Protein AF-A0A8H8M0U7-F1 (afdb_monomer_lite)

Structure (mmCIF, N/CA/C/O backbone):
data_AF-A0A8H8M0U7-F1
#
_entry.id   AF-A0A8H8M0U7-F1
#
loop_
_atom_site.group_PDB
_atom_site.id
_atom_site.type_symbol
_atom_site.label_atom_id
_atom_site.label_alt_id
_atom_site.label_comp_id
_atom_site.label_asym_id
_atom_site.label_entity_id
_atom_site.label_seq_id
_atom_site.pdbx_PDB_ins_code
_atom_site.Cartn_x
_atom_site.Cartn_y
_atom_site.Cartn_z
_atom_site.occupancy
_atom_site.B_iso_or_equiv
_atom_site.auth_seq_id
_atom_site.auth_comp_id
_atom_site.auth_asym_id
_atom_site.auth_atom_id
_atom_site.pdbx_PDB_model_num
ATOM 1 N N . MET A 1 1 ? 46.063 11.164 -70.840 1.00 46.41 1 MET A N 1
ATOM 2 C CA . MET A 1 1 ? 44.599 11.047 -70.682 1.00 46.41 1 MET A CA 1
ATOM 3 C C . MET A 1 1 ? 44.323 9.929 -69.685 1.00 46.41 1 MET A C 1
ATOM 5 O O . MET A 1 1 ? 44.487 8.774 -70.042 1.00 46.41 1 MET A O 1
ATOM 9 N N . ARG A 1 2 ? 44.045 10.262 -68.418 1.00 46.09 2 ARG A N 1
ATOM 10 C CA . ARG A 1 2 ? 43.542 9.325 -67.394 1.00 46.09 2 ARG A CA 1
ATOM 11 C C . ARG A 1 2 ? 43.001 10.149 -66.220 1.00 46.09 2 ARG A C 1
ATOM 13 O O . ARG A 1 2 ? 43.691 10.387 -65.239 1.00 46.09 2 ARG A O 1
ATOM 20 N N . PHE A 1 3 ? 41.782 10.656 -66.390 1.00 50.16 3 PHE A N 1
ATOM 21 C CA . PHE A 1 3 ? 40.963 11.171 -65.295 1.00 50.16 3 PHE A CA 1
ATOM 22 C C . PHE A 1 3 ? 40.108 10.006 -64.808 1.00 50.16 3 PHE A C 1
ATOM 24 O O . PHE A 1 3 ? 39.284 9.485 -65.557 1.00 50.16 3 PHE A O 1
ATOM 31 N N . SER A 1 4 ? 40.326 9.539 -63.587 1.00 57.41 4 SER A N 1
ATOM 32 C CA . SER A 1 4 ? 39.432 8.576 -62.945 1.00 57.41 4 SER A CA 1
ATOM 33 C C . SER A 1 4 ? 39.513 8.789 -61.449 1.00 57.41 4 SER A C 1
ATOM 35 O O . SER A 1 4 ? 40.546 8.501 -60.861 1.00 57.41 4 SER A O 1
ATOM 37 N N . LEU A 1 5 ? 38.443 9.335 -60.874 1.00 50.62 5 LEU A N 1
ATOM 38 C CA . LEU A 1 5 ? 38.157 9.350 -59.438 1.00 50.62 5 LEU A CA 1
ATOM 39 C C . LEU A 1 5 ? 36.692 9.776 -59.253 1.00 50.62 5 LEU A C 1
ATOM 41 O O . LEU A 1 5 ? 36.382 10.888 -58.842 1.00 50.62 5 LEU A O 1
ATOM 45 N N . THR A 1 6 ? 35.767 8.888 -59.605 1.00 53.81 6 THR A N 1
ATOM 46 C CA . THR A 1 6 ? 34.385 8.938 -59.115 1.00 53.81 6 THR A CA 1
ATOM 47 C C . THR A 1 6 ? 34.288 7.999 -57.921 1.00 53.81 6 THR A C 1
ATOM 49 O O . THR A 1 6 ? 34.063 6.803 -58.070 1.00 53.81 6 THR A O 1
ATOM 52 N N . ALA A 1 7 ? 34.491 8.539 -56.722 1.00 56.22 7 ALA A N 1
ATOM 53 C CA . ALA A 1 7 ? 34.173 7.854 -55.476 1.00 56.22 7 ALA A CA 1
ATOM 54 C C . ALA A 1 7 ? 32.871 8.451 -54.929 1.00 56.22 7 ALA A C 1
ATOM 56 O O . ALA A 1 7 ? 32.883 9.473 -54.247 1.00 56.22 7 ALA A O 1
ATOM 57 N N . VAL A 1 8 ? 31.735 7.840 -55.273 1.00 57.41 8 VAL A N 1
ATOM 58 C CA . VAL A 1 8 ? 30.441 8.146 -54.647 1.00 57.41 8 VAL A CA 1
ATOM 59 C C . VAL A 1 8 ? 30.289 7.205 -53.453 1.00 57.41 8 VAL A C 1
ATOM 61 O O . VAL A 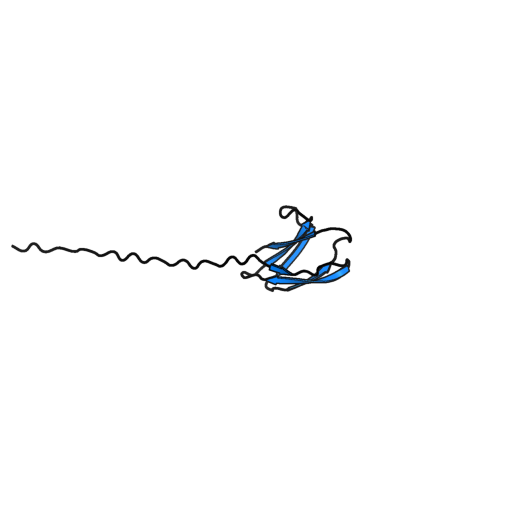1 8 ? 30.008 6.021 -53.615 1.00 57.41 8 VAL A O 1
ATOM 64 N N . LEU A 1 9 ? 30.535 7.726 -52.250 1.00 53.66 9 LEU A N 1
ATOM 65 C CA . LEU A 1 9 ? 30.289 7.030 -50.986 1.00 53.66 9 LEU A CA 1
ATOM 66 C C . LEU A 1 9 ? 28.791 7.098 -50.658 1.00 53.66 9 LEU A C 1
ATOM 68 O O . LEU A 1 9 ? 28.253 8.167 -50.378 1.00 53.66 9 LEU A O 1
ATOM 72 N N . VAL A 1 10 ? 28.119 5.948 -50.704 1.00 56.88 10 VAL A N 1
ATOM 73 C CA . VAL A 1 10 ? 26.728 5.784 -50.265 1.00 56.88 10 VAL A CA 1
ATOM 74 C C . VAL A 1 10 ? 26.707 5.700 -48.738 1.00 56.88 10 VAL A C 1
ATOM 76 O O . VAL A 1 10 ? 27.268 4.778 -48.151 1.00 56.88 10 VAL A O 1
ATOM 79 N N . ILE A 1 11 ? 26.063 6.669 -48.091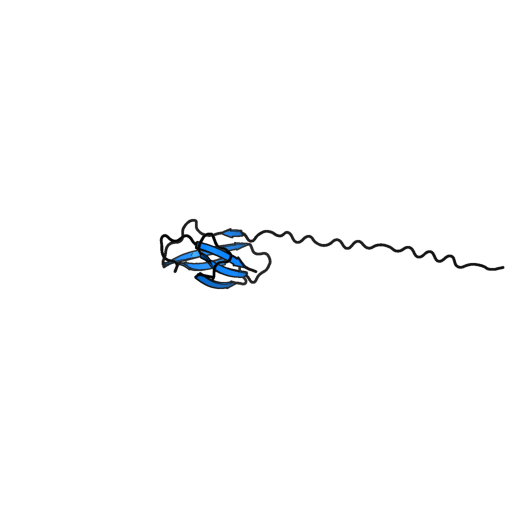 1.00 61.59 11 ILE A N 1
ATOM 80 C CA . ILE A 1 11 ? 25.857 6.708 -46.638 1.00 61.59 11 ILE A CA 1
ATOM 81 C C . ILE A 1 11 ? 24.591 5.905 -46.314 1.00 61.59 11 ILE A C 1
ATOM 83 O O . ILE A 1 11 ? 23.483 6.331 -46.635 1.00 61.59 11 ILE A O 1
ATOM 87 N N . ALA A 1 12 ? 24.744 4.727 -45.709 1.00 57.78 12 ALA A N 1
ATOM 88 C CA . ALA A 1 12 ? 23.623 3.929 -45.220 1.00 57.78 12 ALA A CA 1
ATOM 89 C C . ALA A 1 12 ? 23.218 4.414 -43.818 1.00 57.78 12 ALA A C 1
ATOM 91 O O . ALA A 1 12 ? 23.910 4.164 -42.831 1.00 57.78 12 ALA A O 1
ATOM 92 N N . SER A 1 13 ? 22.099 5.131 -43.730 1.00 59.41 13 SER A N 1
ATOM 93 C CA . SER A 1 13 ? 21.521 5.597 -42.467 1.00 59.41 13 SER A CA 1
ATOM 94 C C . SER A 1 13 ? 20.929 4.415 -41.691 1.00 59.41 13 SER A C 1
ATOM 96 O O . SER A 1 13 ? 19.821 3.967 -41.980 1.00 59.41 13 SER A O 1
ATOM 98 N N . VAL A 1 14 ? 21.653 3.894 -40.699 1.00 65.75 14 VAL A N 1
ATOM 99 C CA . VAL A 1 14 ? 21.120 2.876 -39.780 1.00 65.75 14 VAL A CA 1
ATOM 100 C C . VAL A 1 14 ? 20.162 3.558 -38.801 1.00 65.75 14 VAL A C 1
ATOM 102 O O . VAL A 1 14 ? 20.581 4.239 -37.866 1.00 65.75 14 VAL A O 1
ATOM 105 N N . ALA A 1 15 ? 18.857 3.396 -39.023 1.00 64.38 15 ALA A N 1
ATOM 106 C CA . ALA A 1 15 ? 17.833 3.828 -38.080 1.00 64.38 15 ALA A CA 1
ATOM 107 C C . ALA A 1 15 ? 17.827 2.884 -36.865 1.00 64.38 15 ALA A C 1
ATOM 109 O O . ALA A 1 15 ? 17.365 1.747 -36.941 1.00 64.38 15 ALA A O 1
ATOM 110 N N . LEU A 1 16 ? 18.358 3.352 -35.734 1.00 66.69 16 LEU A N 1
ATOM 111 C CA . LEU A 1 16 ? 18.281 2.646 -34.456 1.00 66.69 16 LEU A CA 1
ATOM 112 C C . LEU A 1 16 ? 16.820 2.622 -33.981 1.00 66.69 16 LEU A C 1
ATOM 114 O O . LEU A 1 16 ? 16.297 3.633 -33.506 1.00 66.69 16 LEU A O 1
ATOM 118 N N . ALA A 1 17 ? 16.158 1.469 -34.098 1.00 61.19 17 ALA A N 1
ATOM 119 C CA . ALA A 1 17 ? 14.872 1.227 -33.456 1.00 61.19 17 ALA A CA 1
ATOM 120 C C . ALA A 1 17 ? 15.054 1.325 -31.932 1.00 61.19 17 ALA A C 1
ATOM 122 O O . ALA A 1 17 ? 15.715 0.493 -31.310 1.00 61.19 17 ALA A O 1
ATOM 123 N N . ARG A 1 18 ? 14.507 2.382 -31.323 1.00 63.66 18 ARG A N 1
ATOM 124 C CA . ARG A 1 18 ? 14.512 2.560 -29.866 1.00 63.66 18 ARG A CA 1
ATOM 125 C C . ARG A 1 18 ? 13.462 1.618 -29.271 1.00 63.66 18 ARG A C 1
ATOM 127 O O . ARG A 1 18 ? 12.297 1.752 -29.643 1.00 63.66 18 ARG A O 1
ATOM 134 N N . PRO A 1 19 ? 13.813 0.703 -28.351 1.00 60.66 19 PRO A N 1
ATOM 135 C CA . PRO A 1 19 ? 12.802 -0.078 -27.656 1.00 60.66 19 PRO A CA 1
ATOM 136 C C . PRO A 1 19 ? 11.930 0.878 -26.837 1.00 60.66 19 PRO A C 1
ATOM 138 O O . PRO A 1 19 ? 12.409 1.559 -25.927 1.00 60.66 19 PRO A O 1
ATOM 141 N N . THR A 1 20 ? 10.645 0.957 -27.170 1.00 58.81 20 THR A N 1
ATOM 142 C CA . THR A 1 20 ? 9.653 1.643 -26.344 1.00 58.81 20 THR A CA 1
ATOM 143 C C . THR A 1 20 ? 9.472 0.822 -25.073 1.00 58.81 20 THR A C 1
ATOM 145 O O . THR A 1 20 ? 8.895 -0.265 -25.107 1.00 58.81 20 THR A O 1
ATOM 148 N N . ARG A 1 21 ? 9.996 1.306 -23.943 1.00 57.28 21 ARG A N 1
ATOM 149 C CA . ARG A 1 21 ? 9.667 0.730 -22.635 1.00 57.28 21 ARG A CA 1
ATOM 150 C C . ARG A 1 21 ? 8.171 0.947 -22.413 1.00 57.28 21 ARG A C 1
ATOM 152 O O . ARG A 1 21 ? 7.735 2.093 -22.348 1.00 57.28 21 ARG A O 1
ATOM 159 N N . SER A 1 22 ? 7.399 -0.135 -22.333 1.00 56.34 22 SER A N 1
ATOM 160 C CA . SER A 1 22 ? 6.010 -0.067 -21.877 1.00 56.34 22 SER A CA 1
ATOM 161 C C . SER A 1 22 ? 6.029 0.458 -20.445 1.00 56.34 22 SER A C 1
ATOM 163 O O . SER A 1 22 ? 6.473 -0.244 -19.533 1.00 56.34 22 SER A O 1
ATOM 165 N N . VAL A 1 23 ? 5.610 1.708 -20.250 1.00 56.75 23 VAL A N 1
ATOM 166 C CA . VAL A 1 23 ? 5.330 2.247 -18.918 1.00 56.75 23 VAL A CA 1
ATOM 167 C C . VAL A 1 23 ? 4.015 1.610 -18.490 1.00 56.75 23 VAL A C 1
ATOM 169 O O . VAL A 1 23 ? 2.944 2.161 -18.704 1.00 56.75 23 VAL A O 1
ATOM 172 N N . ASN A 1 24 ? 4.081 0.386 -17.966 1.00 60.25 24 ASN A N 1
ATOM 173 C CA . ASN A 1 24 ? 2.989 -0.082 -17.129 1.00 60.25 24 ASN A CA 1
ATOM 174 C C . ASN A 1 24 ? 3.099 0.706 -15.833 1.00 60.25 24 ASN A C 1
ATOM 176 O O . ASN A 1 24 ? 4.092 0.560 -15.114 1.00 60.25 24 ASN A O 1
ATOM 180 N N . ASP A 1 25 ? 2.094 1.530 -15.557 1.00 65.38 25 ASP A N 1
ATOM 181 C CA . ASP A 1 25 ? 1.964 2.155 -14.253 1.00 65.38 25 ASP A CA 1
ATOM 182 C C . ASP A 1 25 ? 1.979 1.065 -13.173 1.00 65.38 25 ASP A C 1
ATOM 184 O O . ASP A 1 25 ? 1.377 -0.006 -13.353 1.00 65.38 25 ASP A O 1
ATOM 188 N N . PRO A 1 26 ? 2.693 1.286 -12.062 1.00 73.25 26 PRO A N 1
ATOM 189 C CA . PRO A 1 26 ? 2.705 0.326 -10.981 1.00 73.25 26 PRO A CA 1
ATOM 190 C C . PRO A 1 26 ? 1.293 0.126 -10.433 1.00 73.25 26 PRO A C 1
ATOM 192 O O . PRO A 1 26 ? 0.642 1.064 -9.978 1.00 73.25 26 PRO A O 1
ATOM 195 N N . VAL A 1 27 ? 0.819 -1.118 -10.456 1.00 83.69 27 VAL A N 1
ATOM 196 C CA . VAL A 1 27 ? -0.497 -1.465 -9.911 1.00 83.69 27 VAL A CA 1
ATOM 197 C C . VAL A 1 27 ? -0.323 -1.852 -8.454 1.00 83.69 27 VAL A C 1
ATOM 199 O O . VAL A 1 27 ? 0.390 -2.813 -8.168 1.00 83.69 27 VAL A O 1
ATOM 202 N N . MET A 1 28 ? -0.996 -1.138 -7.554 1.00 87.12 28 MET A N 1
ATOM 203 C CA . MET A 1 28 ? -1.064 -1.461 -6.132 1.00 87.12 28 MET A CA 1
ATOM 204 C C . MET A 1 28 ? -2.366 -2.210 -5.831 1.00 87.12 28 MET A C 1
ATOM 206 O O . MET A 1 28 ? -3.451 -1.708 -6.109 1.00 87.12 28 MET A O 1
ATOM 210 N N . ASN A 1 29 ? -2.262 -3.397 -5.239 1.00 87.19 29 ASN A N 1
ATOM 211 C CA . ASN A 1 29 ? -3.396 -4.165 -4.742 1.00 87.19 29 ASN A CA 1
ATOM 212 C C . ASN A 1 29 ? -3.352 -4.164 -3.215 1.00 87.19 29 ASN A C 1
ATOM 214 O O . ASN A 1 29 ? -2.443 -4.717 -2.586 1.00 87.19 29 ASN A O 1
ATOM 218 N N . THR A 1 30 ? -4.359 -3.535 -2.628 1.00 85.81 30 THR A N 1
ATOM 219 C CA . THR A 1 30 ? -4.573 -3.471 -1.185 1.00 85.81 30 THR A CA 1
ATOM 220 C C . THR A 1 30 ? -5.920 -4.100 -0.850 1.00 85.81 30 THR A C 1
ATOM 222 O O . THR A 1 30 ? -6.829 -4.075 -1.683 1.00 85.81 30 THR A O 1
ATOM 225 N N . PRO A 1 31 ? -6.107 -4.614 0.374 1.00 81.81 31 PRO A N 1
ATOM 226 C CA . PRO A 1 31 ? -7.438 -4.925 0.873 1.00 81.81 31 PRO A CA 1
ATOM 227 C C . PRO A 1 31 ? -8.346 -3.695 0.756 1.00 81.81 31 PRO A C 1
ATOM 229 O O . PRO A 1 31 ? -7.890 -2.568 0.954 1.00 81.81 31 PRO A O 1
ATOM 232 N N . ALA A 1 32 ? -9.635 -3.907 0.479 1.00 79.69 32 ALA A N 1
ATOM 233 C CA . ALA A 1 32 ? -10.610 -2.816 0.384 1.00 79.69 32 ALA A CA 1
ATOM 234 C C . ALA A 1 32 ? -10.743 -2.018 1.695 1.00 79.69 32 ALA A C 1
ATOM 236 O O . ALA A 1 32 ? -11.203 -0.879 1.702 1.00 79.69 32 ALA A O 1
ATOM 237 N N . SER A 1 33 ? -10.363 -2.613 2.826 1.00 82.56 33 SER A N 1
ATOM 238 C CA . SER A 1 33 ? -10.348 -1.951 4.125 1.00 82.56 33 SER A CA 1
ATOM 239 C C . SER A 1 33 ? -9.201 -2.473 4.975 1.00 82.56 33 SER A C 1
ATOM 241 O O . SER A 1 33 ? -8.912 -3.670 4.996 1.00 82.56 33 SER A O 1
ATOM 243 N N . LEU A 1 34 ? -8.558 -1.554 5.685 1.00 89.88 34 LEU A N 1
ATOM 244 C CA . LEU A 1 34 ? -7.472 -1.833 6.611 1.00 89.88 34 LEU A CA 1
ATOM 245 C C . LEU A 1 34 ? -8.010 -1.737 8.037 1.00 89.88 34 LEU A C 1
ATOM 247 O O . LEU A 1 34 ? -8.705 -0.782 8.379 1.00 89.88 34 LEU A O 1
ATOM 251 N N . VAL A 1 35 ? -7.687 -2.724 8.870 1.00 91.44 35 VAL A N 1
ATOM 252 C CA . VAL A 1 35 ? -8.076 -2.732 10.283 1.00 91.44 35 VAL A CA 1
ATOM 253 C C . VAL A 1 35 ? -6.854 -2.386 11.117 1.00 91.44 35 VAL A C 1
ATOM 255 O O . VAL A 1 35 ? -5.810 -3.023 10.988 1.00 91.44 35 VAL A O 1
ATOM 258 N N . GLN A 1 36 ? -6.994 -1.390 11.987 1.00 93.06 36 GLN A N 1
ATOM 259 C CA . GLN A 1 36 ? -5.933 -0.980 12.900 1.00 93.06 36 GLN A CA 1
ATOM 260 C C . GLN A 1 36 ? -5.441 -2.172 13.743 1.00 93.06 36 GLN A C 1
ATOM 262 O O . GLN A 1 36 ? -6.229 -2.995 14.214 1.00 93.06 36 GLN A O 1
ATOM 267 N N . CYS A 1 37 ? -4.125 -2.265 13.918 1.00 92.50 37 CYS A N 1
ATOM 268 C CA . CYS A 1 37 ? -3.410 -3.335 14.615 1.00 92.50 37 CYS A CA 1
ATOM 269 C C . CYS A 1 37 ? -3.577 -4.738 14.000 1.00 92.50 37 CYS A C 1
ATOM 271 O O . CYS A 1 37 ? -3.265 -5.733 14.658 1.00 92.50 37 CYS A O 1
ATOM 273 N N . LYS A 1 38 ? -4.062 -4.851 12.756 1.00 93.19 38 LYS A N 1
ATOM 274 C CA . LYS A 1 38 ? -4.134 -6.123 12.026 1.00 93.19 38 LYS A CA 1
ATOM 275 C C . LYS A 1 38 ? -3.115 -6.166 10.885 1.00 93.19 38 LYS A C 1
ATOM 277 O O . LYS A 1 38 ? -2.772 -5.122 10.329 1.00 93.19 38 LYS A O 1
ATOM 282 N N . PRO A 1 39 ? -2.620 -7.364 10.535 1.00 94.25 39 PRO A N 1
ATOM 283 C CA . PRO A 1 39 ? -1.782 -7.532 9.361 1.00 94.25 39 PRO A CA 1
ATOM 284 C C . PRO A 1 39 ? -2.608 -7.306 8.092 1.00 94.25 39 PRO A C 1
ATOM 286 O O . PRO A 1 39 ? -3.693 -7.866 7.933 1.00 94.25 39 PRO A O 1
ATOM 289 N N . ALA A 1 40 ? -2.066 -6.511 7.178 1.00 93.69 40 ALA A N 1
ATOM 290 C CA . ALA A 1 40 ? -2.589 -6.297 5.843 1.00 93.69 40 ALA A CA 1
ATOM 291 C C . ALA A 1 40 ? -1.533 -6.703 4.816 1.00 93.69 40 ALA A C 1
ATOM 293 O O . ALA A 1 40 ? -0.381 -6.270 4.881 1.00 93.69 40 ALA A O 1
ATOM 294 N N . LEU A 1 41 ? -1.935 -7.540 3.862 1.00 93.62 41 LEU A N 1
ATOM 295 C CA . LEU A 1 41 ? -1.079 -7.922 2.749 1.00 93.62 41 LEU A CA 1
ATOM 296 C C . LEU A 1 41 ? -1.141 -6.842 1.671 1.00 93.62 41 LEU A C 1
ATOM 298 O O . LEU A 1 41 ? -2.191 -6.595 1.081 1.00 93.62 41 LEU A O 1
ATOM 302 N N . LEU A 1 42 ? 0.001 -6.225 1.411 1.00 93.12 42 LEU A N 1
ATOM 303 C CA . LEU A 1 42 ? 0.213 -5.286 0.326 1.00 93.12 42 LEU A CA 1
ATOM 304 C C . LEU A 1 42 ? 0.880 -6.033 -0.822 1.00 93.12 42 LEU A C 1
ATOM 306 O O . LEU A 1 42 ? 1.893 -6.693 -0.602 1.00 93.12 42 LEU A O 1
ATOM 310 N N . THR A 1 43 ? 0.337 -5.939 -2.035 1.00 93.06 43 THR A N 1
ATOM 311 C CA . THR A 1 43 ? 0.976 -6.516 -3.227 1.00 93.06 43 THR A CA 1
ATOM 312 C C . THR A 1 43 ? 0.979 -5.521 -4.369 1.00 93.06 43 THR A C 1
ATOM 314 O O . THR A 1 43 ? 0.045 -4.737 -4.516 1.00 93.06 43 THR A O 1
ATOM 317 N N . TRP A 1 44 ? 2.019 -5.538 -5.192 1.00 91.62 44 TRP A N 1
ATOM 318 C CA . TRP A 1 44 ? 2.143 -4.611 -6.311 1.00 91.62 44 TRP A CA 1
ATOM 319 C C . TRP A 1 44 ? 2.794 -5.259 -7.526 1.00 91.62 44 TRP A C 1
ATOM 321 O O . TRP A 1 44 ? 3.461 -6.287 -7.435 1.00 91.62 44 TRP A O 1
ATOM 331 N N . LYS A 1 45 ? 2.609 -4.637 -8.689 1.00 88.38 45 LYS A N 1
ATOM 332 C CA . LYS A 1 45 ? 3.358 -4.963 -9.905 1.00 88.38 45 LYS A CA 1
ATOM 333 C C . LYS A 1 45 ? 4.360 -3.850 -10.171 1.00 88.38 45 LYS A C 1
ATOM 335 O O . LYS A 1 45 ? 3.957 -2.718 -10.416 1.00 88.38 45 LYS A O 1
ATOM 340 N N . ALA A 1 46 ? 5.646 -4.180 -10.129 1.00 83.44 46 ALA A N 1
ATOM 341 C CA . ALA A 1 46 ? 6.729 -3.278 -10.491 1.00 83.44 46 ALA A CA 1
ATOM 342 C C . ALA A 1 46 ? 7.673 -3.980 -11.467 1.00 83.44 46 ALA A C 1
ATOM 344 O O . ALA A 1 46 ? 8.032 -5.138 -11.267 1.00 83.44 46 ALA A O 1
ATOM 345 N N . ASN A 1 47 ? 8.072 -3.264 -12.515 1.00 78.62 47 ASN A N 1
ATOM 346 C CA . ASN A 1 47 ? 8.992 -3.777 -13.533 1.00 78.62 47 ASN A CA 1
ATOM 347 C C . ASN A 1 47 ? 10.458 -3.452 -13.215 1.00 78.62 47 ASN A C 1
ATOM 349 O O . ASN A 1 47 ? 11.352 -3.924 -13.909 1.00 78.62 47 ASN A O 1
ATOM 353 N N . SER A 1 48 ? 10.694 -2.613 -12.203 1.00 80.44 48 SER A N 1
ATOM 354 C CA . SER A 1 48 ? 12.017 -2.113 -11.844 1.00 80.44 48 SER A CA 1
ATOM 355 C C . SER A 1 48 ? 12.151 -2.036 -10.319 1.00 80.44 48 SER A C 1
ATOM 357 O O . SER A 1 48 ? 11.936 -0.970 -9.748 1.00 80.44 48 SER A O 1
ATOM 359 N N . PRO A 1 49 ? 12.429 -3.161 -9.639 1.00 82.38 49 PRO A N 1
ATOM 360 C CA . PRO A 1 49 ? 12.862 -3.128 -8.246 1.00 82.38 49 PRO A CA 1
ATOM 361 C C . PRO A 1 49 ? 14.241 -2.442 -8.122 1.00 82.38 49 PRO A C 1
ATOM 363 O O . PRO A 1 49 ? 15.002 -2.434 -9.097 1.00 82.38 49 PRO A O 1
ATOM 366 N N . PRO A 1 50 ? 14.593 -1.894 -6.947 1.00 90.25 50 PRO A N 1
ATOM 367 C CA . PRO A 1 50 ? 13.809 -1.886 -5.711 1.00 90.25 50 PRO A CA 1
ATOM 368 C C . PRO A 1 50 ? 12.685 -0.838 -5.709 1.00 90.25 50 PRO A C 1
ATOM 370 O O . PRO A 1 50 ? 12.777 0.193 -6.365 1.00 90.25 50 PRO A O 1
ATOM 373 N N . VAL A 1 51 ? 11.628 -1.088 -4.935 1.00 91.19 51 VAL A N 1
ATOM 374 C CA . VAL A 1 51 ? 10.531 -0.135 -4.721 1.00 91.19 51 VAL A CA 1
ATOM 375 C C . VAL A 1 51 ? 10.491 0.360 -3.283 1.00 91.19 51 VAL A C 1
ATOM 377 O O . VAL A 1 51 ? 10.780 -0.372 -2.343 1.00 91.19 51 VAL A O 1
ATOM 380 N N . ASN A 1 52 ? 10.061 1.594 -3.099 1.00 92.19 52 ASN A N 1
ATOM 381 C CA . ASN A 1 52 ? 9.874 2.241 -1.815 1.00 92.19 52 ASN A CA 1
ATOM 382 C C . ASN A 1 52 ? 8.378 2.369 -1.534 1.00 92.19 52 ASN A C 1
ATOM 384 O O . ASN A 1 52 ? 7.635 2.909 -2.358 1.00 92.19 52 ASN A O 1
ATOM 388 N N . LEU A 1 53 ? 7.948 1.887 -0.369 1.00 92.81 53 LEU A N 1
ATOM 389 C CA . LEU A 1 53 ? 6.570 2.019 0.096 1.00 92.81 53 LEU A CA 1
ATOM 390 C C . LEU A 1 53 ? 6.457 3.138 1.131 1.00 92.81 53 LEU A C 1
ATOM 392 O O . LEU A 1 53 ? 7.111 3.113 2.177 1.00 92.81 53 LEU A O 1
ATOM 396 N N . THR A 1 54 ? 5.583 4.106 0.869 1.00 93.25 54 THR A N 1
ATOM 397 C CA . THR A 1 54 ? 5.272 5.200 1.798 1.00 93.25 54 THR A CA 1
ATOM 398 C C . THR A 1 54 ? 3.773 5.318 2.033 1.00 93.25 54 THR A C 1
ATOM 400 O O . THR A 1 54 ? 2.955 5.118 1.137 1.00 93.25 54 THR A O 1
ATOM 403 N N . ILE A 1 55 ? 3.411 5.666 3.263 1.00 92.69 55 ILE A N 1
ATOM 404 C CA . ILE A 1 55 ? 2.060 6.061 3.647 1.00 92.69 55 ILE A CA 1
ATOM 405 C C . ILE A 1 55 ? 2.006 7.582 3.656 1.00 92.69 55 ILE A C 1
ATOM 407 O O . ILE A 1 55 ? 2.803 8.226 4.340 1.00 92.69 55 ILE A O 1
ATOM 411 N N . LEU A 1 56 ? 1.058 8.145 2.919 1.00 92.81 56 LEU A N 1
ATOM 412 C CA . LEU A 1 56 ? 0.799 9.576 2.830 1.00 92.81 56 LEU A CA 1
ATOM 413 C C . LEU A 1 56 ? -0.621 9.881 3.316 1.00 92.81 56 LEU A C 1
ATOM 415 O O . LEU A 1 56 ? -1.491 9.002 3.364 1.00 92.81 56 LEU A O 1
ATOM 419 N N . SER A 1 57 ? -0.867 11.150 3.628 1.00 90.75 57 SER A N 1
ATOM 420 C CA . SER A 1 57 ? -2.224 11.656 3.827 1.00 90.75 57 SER A CA 1
ATOM 421 C C . SER A 1 57 ? -3.063 11.447 2.562 1.00 90.75 57 SER A C 1
ATOM 423 O O . SER A 1 57 ? -2.566 11.559 1.438 1.00 90.75 57 SER A O 1
ATOM 425 N N . ALA A 1 58 ? -4.347 11.122 2.725 1.00 87.88 58 ALA A N 1
ATOM 426 C CA . ALA A 1 58 ? -5.232 10.944 1.578 1.00 87.88 58 ALA A CA 1
ATOM 427 C C . ALA A 1 58 ? -5.304 12.204 0.706 1.00 87.88 58 ALA A C 1
ATOM 429 O O . ALA A 1 58 ? -5.431 13.316 1.214 1.00 87.88 58 ALA A O 1
ATOM 430 N N . GLY A 1 59 ? -5.264 12.000 -0.612 1.00 82.88 59 GLY A N 1
ATOM 431 C CA . GLY A 1 59 ? -5.419 13.065 -1.604 1.00 82.88 59 GLY A CA 1
ATOM 432 C C . GLY A 1 59 ? -4.171 13.909 -1.865 1.00 82.88 59 GLY A C 1
ATOM 433 O O . GLY A 1 59 ? -4.205 14.725 -2.779 1.00 82.88 59 GLY A O 1
ATOM 434 N N . ASP A 1 60 ? -3.075 13.697 -1.131 1.00 83.12 60 ASP A N 1
ATOM 435 C CA . ASP A 1 60 ? -1.846 14.470 -1.310 1.00 83.12 60 ASP A CA 1
ATOM 436 C C . ASP A 1 60 ? -0.629 13.558 -1.518 1.00 83.12 60 ASP A C 1
ATOM 438 O O . ASP A 1 60 ? -0.057 12.999 -0.582 1.00 83.12 60 ASP A O 1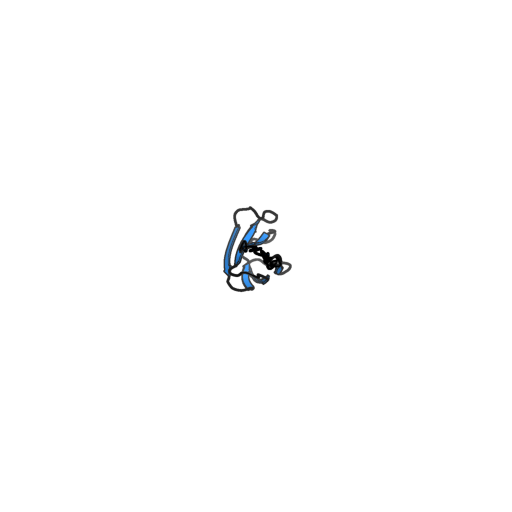
ATOM 442 N N . VAL A 1 61 ? -0.233 13.405 -2.784 1.00 80.50 61 VAL A N 1
ATOM 443 C CA . VAL A 1 61 ? 0.954 12.632 -3.190 1.00 80.50 61 VAL A CA 1
ATOM 444 C C . VAL A 1 61 ? 2.270 13.396 -2.996 1.00 80.50 61 VAL A C 1
ATOM 446 O O . VAL A 1 61 ? 3.340 12.805 -3.139 1.00 80.50 61 VAL A O 1
ATOM 449 N N . GLY A 1 62 ? 2.203 14.696 -2.689 1.00 81.75 62 GLY A N 1
ATOM 450 C CA . GLY A 1 62 ? 3.347 15.545 -2.356 1.00 81.75 62 GLY A CA 1
ATOM 451 C C . GLY A 1 62 ? 3.520 15.772 -0.853 1.00 81.75 62 GLY A C 1
ATOM 452 O O . GLY A 1 62 ? 4.531 16.345 -0.444 1.00 81.75 62 GLY A O 1
ATOM 453 N N . ALA A 1 63 ? 2.563 15.322 -0.034 1.00 83.25 63 ALA A N 1
ATOM 454 C CA . ALA A 1 63 ? 2.620 15.455 1.412 1.00 83.25 63 ALA A CA 1
ATOM 455 C C . ALA A 1 63 ? 3.873 14.781 1.994 1.00 83.25 63 ALA A C 1
ATOM 457 O O . ALA A 1 63 ? 4.316 13.736 1.501 1.00 83.25 63 ALA A O 1
ATOM 458 N N . PRO A 1 64 ? 4.409 15.318 3.104 1.00 87.06 64 PRO A N 1
ATOM 459 C CA . PRO A 1 64 ? 5.382 14.601 3.908 1.00 87.06 64 PRO A CA 1
ATOM 460 C C . PRO A 1 64 ? 4.858 13.201 4.262 1.00 87.06 64 PRO A C 1
ATOM 462 O O . PRO A 1 64 ? 3.684 13.059 4.627 1.00 87.06 64 PRO A O 1
ATOM 465 N N . PRO A 1 65 ? 5.697 12.158 4.167 1.00 89.69 65 PRO A N 1
ATOM 466 C CA . PRO A 1 65 ? 5.262 10.808 4.467 1.00 89.69 65 PRO A CA 1
ATOM 467 C C . PRO A 1 65 ? 4.864 10.680 5.935 1.00 89.69 65 PRO A C 1
ATOM 469 O O . PRO A 1 65 ? 5.648 10.982 6.832 1.00 89.69 65 PRO A O 1
ATOM 472 N N . LEU A 1 66 ? 3.652 10.173 6.170 1.00 91.50 66 LEU A N 1
ATOM 473 C CA . LEU A 1 66 ? 3.183 9.781 7.499 1.00 91.50 66 LEU A CA 1
ATOM 474 C C . LEU A 1 66 ? 4.014 8.614 8.028 1.00 91.50 66 LEU A C 1
ATOM 476 O O . LEU A 1 66 ? 4.291 8.526 9.223 1.00 91.50 66 LEU A O 1
ATOM 480 N N . LYS A 1 67 ? 4.397 7.701 7.127 1.00 92.25 67 LYS A N 1
ATOM 481 C CA . LYS A 1 67 ? 5.248 6.562 7.451 1.00 92.25 67 LYS A CA 1
ATOM 482 C C . LYS A 1 67 ? 6.007 6.058 6.235 1.00 92.25 67 LYS A C 1
ATOM 484 O O . LYS A 1 67 ? 5.463 5.976 5.138 1.00 92.25 67 LYS A O 1
ATOM 489 N N . TYR A 1 68 ? 7.247 5.647 6.463 1.00 93.44 68 TYR A N 1
ATOM 490 C CA . TYR A 1 68 ? 8.022 4.866 5.512 1.00 93.44 68 TYR A CA 1
ATOM 491 C C . TYR A 1 68 ? 7.957 3.383 5.887 1.00 93.44 68 TYR A C 1
ATOM 493 O O . TYR A 1 68 ? 8.243 3.029 7.031 1.00 93.44 68 TYR A O 1
ATOM 501 N N . LEU A 1 69 ? 7.539 2.529 4.951 1.00 93.31 69 LEU A N 1
ATOM 502 C CA . LEU A 1 69 ? 7.441 1.078 5.156 1.00 93.31 69 LEU A CA 1
ATOM 503 C C . LEU A 1 69 ? 8.705 0.328 4.716 1.00 93.31 69 LEU A C 1
ATOM 505 O O . LEU A 1 69 ? 8.849 -0.851 5.032 1.00 93.31 69 LEU A O 1
ATOM 509 N N . GLY A 1 70 ? 9.635 1.024 4.059 1.00 93.50 70 GLY A N 1
ATOM 510 C CA . GLY A 1 70 ? 10.919 0.481 3.642 1.00 93.50 70 GLY A CA 1
ATOM 511 C C . GLY A 1 70 ? 11.078 0.371 2.129 1.00 93.50 70 GLY A C 1
ATOM 512 O O . GLY A 1 70 ? 10.199 0.742 1.343 1.00 93.50 70 GLY A O 1
ATOM 513 N N . THR A 1 71 ? 12.253 -0.137 1.761 1.00 94.44 71 THR A N 1
ATOM 514 C CA . THR A 1 71 ? 12.631 -0.507 0.398 1.00 94.44 71 THR A CA 1
ATOM 515 C C . THR A 1 71 ? 12.446 -2.014 0.236 1.00 94.44 71 THR A C 1
ATOM 517 O O . THR A 1 71 ? 12.829 -2.783 1.118 1.00 94.44 71 THR A O 1
ATOM 520 N N . HIS A 1 72 ? 11.869 -2.441 -0.881 1.00 92.88 72 HIS A N 1
ATOM 521 C CA . HIS A 1 72 ? 11.543 -3.832 -1.160 1.00 92.88 72 HIS A CA 1
ATOM 522 C C . HIS A 1 72 ? 12.013 -4.221 -2.562 1.00 92.88 72 HIS A C 1
ATOM 524 O O . HIS A 1 72 ? 11.654 -3.579 -3.546 1.00 92.88 72 HIS A O 1
ATOM 530 N N . ASP A 1 73 ? 12.746 -5.327 -2.663 1.00 90.94 73 ASP A N 1
ATOM 531 C CA . ASP A 1 73 ? 13.112 -5.935 -3.951 1.00 90.94 73 ASP A CA 1
ATOM 532 C C . ASP A 1 73 ? 11.996 -6.829 -4.520 1.00 90.94 73 ASP A C 1
ATOM 534 O O . ASP A 1 73 ? 12.014 -7.212 -5.689 1.00 90.94 73 ASP A O 1
ATOM 538 N N . GLY A 1 74 ? 11.017 -7.174 -3.678 1.00 89.75 74 GLY A N 1
ATOM 539 C CA . GLY A 1 74 ? 9.882 -8.022 -4.022 1.00 89.75 74 GLY A CA 1
ATOM 540 C C . GLY A 1 74 ? 8.644 -7.260 -4.499 1.00 89.75 74 GLY A C 1
ATOM 541 O O . GLY A 1 74 ? 8.667 -6.075 -4.827 1.00 89.75 74 GLY A O 1
ATOM 542 N N . ASN A 1 75 ? 7.529 -7.983 -4.511 1.00 92.19 75 ASN A N 1
ATOM 543 C CA . ASN A 1 75 ? 6.213 -7.535 -4.971 1.00 92.19 75 ASN A CA 1
ATOM 544 C C . ASN A 1 75 ? 5.116 -7.685 -3.904 1.00 92.19 75 ASN A C 1
ATOM 546 O O . ASN A 1 75 ? 3.931 -7.516 -4.197 1.00 92.19 75 ASN A O 1
ATOM 550 N N . SER A 1 76 ? 5.504 -8.005 -2.668 1.00 92.25 76 SER A N 1
ATOM 551 C CA . SER A 1 76 ? 4.591 -8.166 -1.543 1.00 92.25 76 SER A CA 1
ATOM 552 C C . SER A 1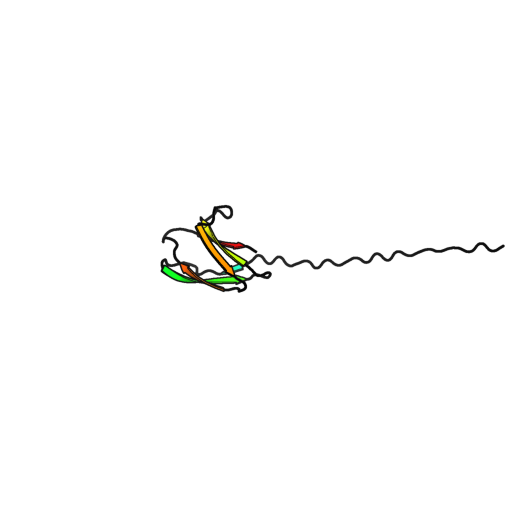 76 ? 5.221 -7.741 -0.223 1.00 92.25 76 SER A C 1
ATOM 554 O O . SER A 1 76 ? 6.406 -7.986 0.005 1.00 92.25 76 SER A O 1
ATOM 556 N N . TYR A 1 77 ? 4.411 -7.188 0.673 1.00 94.62 77 TYR A N 1
ATOM 557 C CA . TYR A 1 77 ? 4.802 -6.834 2.033 1.00 94.62 77 TYR A CA 1
ATOM 558 C C . TYR A 1 77 ? 3.617 -7.000 2.988 1.00 94.62 77 TYR A C 1
ATOM 560 O O . TYR A 1 77 ? 2.499 -6.594 2.674 1.00 94.62 77 TYR A O 1
ATOM 568 N N . ILE A 1 78 ? 3.850 -7.599 4.159 1.00 94.44 78 ILE A N 1
ATOM 569 C CA . ILE A 1 78 ? 2.846 -7.661 5.225 1.00 94.44 78 ILE A CA 1
ATOM 570 C C . ILE A 1 78 ? 3.086 -6.481 6.152 1.00 94.44 78 ILE A C 1
ATOM 572 O O . ILE A 1 78 ? 4.091 -6.419 6.858 1.00 94.44 78 ILE A O 1
ATOM 576 N N . TRP A 1 79 ? 2.131 -5.563 6.162 1.00 94.12 79 TRP A N 1
ATOM 577 C CA . TRP A 1 79 ? 2.153 -4.403 7.030 1.00 94.12 79 TRP A CA 1
ATOM 578 C C . TRP A 1 79 ? 1.208 -4.612 8.212 1.00 94.12 79 TRP A C 1
ATOM 580 O O . TRP A 1 79 ? 0.013 -4.835 8.030 1.00 94.12 79 TRP A O 1
ATOM 590 N N . THR A 1 80 ? 1.721 -4.499 9.437 1.00 94.88 80 THR A N 1
ATOM 591 C CA . THR A 1 80 ? 0.867 -4.341 10.622 1.00 94.88 80 THR A CA 1
ATOM 592 C C . THR A 1 80 ? 0.353 -2.910 10.663 1.00 94.88 80 THR A C 1
ATOM 594 O O . THR A 1 80 ? 1.114 -1.992 10.969 1.00 94.88 80 THR A O 1
ATOM 597 N N . VAL A 1 81 ? -0.930 -2.729 10.343 1.00 93.75 81 VAL A N 1
ATOM 598 C CA . VAL A 1 81 ? -1.546 -1.409 10.175 1.00 93.75 81 VAL A CA 1
ATOM 599 C C . VAL A 1 81 ? -1.507 -0.640 11.490 1.00 93.75 81 VAL A C 1
ATOM 601 O O . VAL A 1 81 ? -2.234 -0.950 12.428 1.00 93.75 81 VAL A O 1
ATOM 604 N N . ASP A 1 82 ? -0.676 0.389 11.550 1.00 93.44 82 ASP A N 1
ATOM 605 C CA . ASP A 1 82 ? -0.523 1.267 12.712 1.00 93.44 82 ASP A CA 1
ATOM 606 C C . ASP A 1 82 ? -1.171 2.644 12.514 1.00 93.44 82 ASP A C 1
ATOM 608 O O . ASP A 1 82 ? -1.072 3.511 13.378 1.00 93.44 82 ASP A O 1
ATOM 612 N N . GLN A 1 83 ? -1.868 2.847 11.392 1.00 91.19 83 GLN A N 1
ATOM 613 C CA . GLN A 1 83 ? -2.637 4.066 11.157 1.00 91.19 83 GLN A CA 1
ATOM 614 C C . GLN A 1 83 ? -3.931 4.077 11.986 1.00 91.19 83 GLN A C 1
ATOM 616 O O . GLN A 1 83 ? -4.573 3.032 12.142 1.00 91.19 83 GLN A O 1
ATOM 621 N N . PRO A 1 84 ? -4.336 5.247 12.512 1.00 89.56 84 PRO A N 1
ATOM 622 C CA . PRO A 1 84 ? -5.566 5.375 13.281 1.00 89.56 84 PRO A CA 1
ATOM 623 C C . PRO A 1 84 ? -6.796 5.051 12.425 1.00 89.56 84 PRO A C 1
ATOM 625 O O . PRO A 1 84 ? -6.891 5.448 11.261 1.00 89.56 84 PRO A O 1
ATOM 628 N N . SER A 1 85 ? -7.759 4.346 13.022 1.00 88.81 85 SER A N 1
ATOM 629 C CA . SER A 1 85 ? -9.042 4.052 12.376 1.00 88.81 85 SER A CA 1
ATOM 630 C C . SER A 1 85 ? -9.807 5.327 11.982 1.00 88.81 85 SER A C 1
ATOM 632 O O . SER A 1 85 ? -9.662 6.388 12.591 1.00 88.81 85 SER A O 1
ATOM 634 N N . GLY A 1 86 ? -10.607 5.235 10.914 1.00 87.06 86 GLY A N 1
ATOM 635 C CA . GLY A 1 86 ? -11.393 6.363 10.398 1.00 87.06 86 GLY A CA 1
ATOM 636 C C . GLY A 1 86 ? -10.591 7.407 9.611 1.00 87.06 86 GLY A C 1
ATOM 637 O O . GLY A 1 86 ? -11.129 8.465 9.288 1.00 87.06 86 GLY A O 1
ATOM 638 N N . LYS A 1 87 ? -9.317 7.138 9.292 1.00 87.69 87 LYS A N 1
ATOM 639 C CA . LYS A 1 87 ? -8.513 7.975 8.395 1.00 87.69 87 LYS A CA 1
ATOM 640 C C . LYS A 1 87 ? -8.360 7.328 7.026 1.00 87.69 87 LYS A C 1
ATOM 642 O O . LYS A 1 87 ? -8.000 6.159 6.916 1.00 87.69 87 LYS A O 1
ATOM 647 N N . SER A 1 88 ? -8.578 8.128 5.989 1.00 88.94 88 SER A N 1
ATOM 648 C CA . SER A 1 88 ? -8.167 7.783 4.633 1.00 88.94 88 SER A CA 1
ATOM 649 C C . SER A 1 88 ? -6.669 8.035 4.487 1.00 88.94 88 SER A C 1
ATOM 651 O O . SER A 1 88 ? -6.165 9.079 4.907 1.00 88.94 88 SER A O 1
ATOM 653 N N . ILE A 1 89 ? -5.971 7.094 3.861 1.00 91.06 89 ILE A N 1
ATOM 654 C CA . ILE A 1 89 ? -4.537 7.174 3.573 1.00 91.06 89 ILE A CA 1
ATOM 655 C C . ILE A 1 89 ? -4.282 6.859 2.102 1.00 91.06 89 ILE A C 1
ATOM 657 O O . ILE A 1 89 ? -5.078 6.171 1.462 1.00 91.06 89 ILE A O 1
ATOM 661 N N . THR A 1 90 ? -3.145 7.317 1.594 1.00 90.88 90 THR A N 1
ATOM 662 C CA . THR A 1 90 ? -2.620 6.916 0.287 1.00 90.88 90 THR A CA 1
ATOM 663 C C . THR A 1 90 ? -1.389 6.046 0.511 1.00 90.88 90 THR A C 1
ATOM 665 O O . THR A 1 90 ? -0.484 6.441 1.243 1.00 90.88 90 THR A O 1
ATOM 668 N N . ILE A 1 91 ? -1.332 4.874 -0.123 1.00 90.44 91 ILE A N 1
ATOM 669 C CA . ILE A 1 91 ? -0.110 4.063 -0.183 1.00 90.44 91 ILE A CA 1
ATOM 670 C C . ILE A 1 91 ? 0.571 4.382 -1.509 1.00 90.44 91 ILE A C 1
ATOM 672 O O . ILE A 1 91 ? 0.028 4.078 -2.570 1.00 90.44 91 ILE A O 1
ATOM 676 N N . ALA A 1 92 ? 1.734 5.019 -1.447 1.00 89.50 92 ALA A N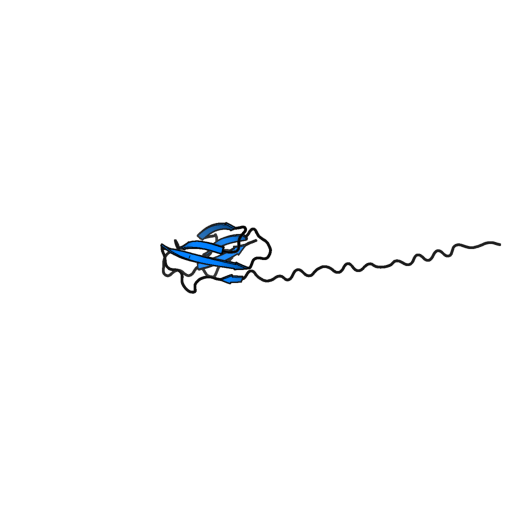 1
ATOM 677 C CA . ALA A 1 92 ? 2.510 5.379 -2.620 1.00 89.50 92 ALA A CA 1
ATOM 678 C C . ALA A 1 92 ? 3.630 4.359 -2.853 1.00 89.50 92 ALA A C 1
ATOM 680 O O . ALA A 1 92 ? 4.354 3.976 -1.931 1.00 89.50 92 ALA A O 1
ATOM 681 N N . LEU A 1 93 ? 3.761 3.939 -4.112 1.00 89.31 93 LEU A N 1
ATOM 682 C CA . LEU A 1 93 ? 4.869 3.131 -4.601 1.00 89.31 93 LEU A CA 1
ATOM 683 C C . LEU A 1 93 ? 5.819 4.043 -5.379 1.00 89.31 93 LEU A C 1
ATOM 685 O O . LEU A 1 93 ? 5.410 4.665 -6.362 1.00 89.31 93 LEU A O 1
ATOM 689 N N . LYS A 1 94 ? 7.081 4.121 -4.957 1.00 86.12 94 LYS A N 1
ATOM 690 C CA . LYS A 1 94 ? 8.109 4.930 -5.623 1.00 86.12 94 LYS A CA 1
ATOM 691 C C . LYS A 1 94 ? 9.289 4.058 -6.042 1.00 86.12 94 LYS A C 1
ATOM 693 O O . LYS A 1 94 ? 9.711 3.207 -5.272 1.00 86.12 94 LYS A O 1
ATOM 698 N N . MET A 1 95 ? 9.793 4.273 -7.251 1.00 80.75 95 MET A N 1
ATOM 699 C CA . MET A 1 95 ? 10.974 3.601 -7.811 1.00 80.75 95 MET A CA 1
ATOM 700 C C . MET A 1 95 ? 12.170 4.548 -7.756 1.00 80.75 95 MET A C 1
ATOM 7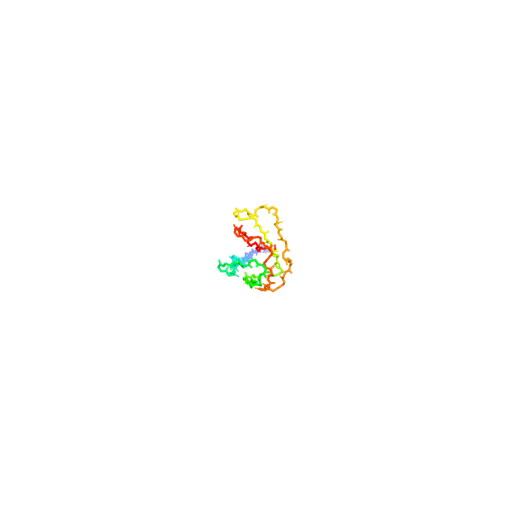02 O O . MET A 1 95 ? 11.928 5.778 -7.845 1.00 80.75 95 MET A O 1
#

Foldseek 3Di:
DDDDDDDDDDDDDDDPDDPDDPPPDKDWDWPPDDDAQDKTKIFIDDPDDFKWKFKAAPPDPPGDTPDTPDTHRDGIDIDRHHDDPPGDIDIDIGD

Radius of gyration: 26.02 Å; chains: 1; bounding box: 56×24×85 Å

Sequence (95 aa):
MRFSLTAVLVIASVALARPTRSVNDPVMNTPASLVQCKPALLTWKANSPPVNLTILSAGDVGAPPLKYLGTHDGNSYIWTVDQPSGKSITIALKM

Secondary structure (DSSP, 8-state):
------------------------PPEEE--SS--TTSEEEEEEE-SSS-EEEEEEETT-SSSPPSEEEEEESSSEEEEE--SPTT--EEEEEE-

pLDDT: mean 80.88, std 14.67, range [46.09, 94.88]